Protein AF-A0A5N5W057-F1 (afdb_monomer)

Radius of gyration: 11.42 Å; Cα contacts (8 Å, |Δi|>4): 43; chains: 1; bounding box: 29×33×17 Å

Structure (mmCIF, N/CA/C/O backbone):
data_AF-A0A5N5W057-F1
#
_entry.id   AF-A0A5N5W057-F1
#
loop_
_atom_site.group_PDB
_atom_site.id
_atom_site.type_symbol
_atom_site.label_atom_id
_atom_site.label_alt_id
_atom_site.label_comp_id
_atom_site.label_asym_id
_atom_site.label_entity_id
_atom_site.label_seq_id
_atom_site.pdbx_PDB_ins_code
_atom_site.Cartn_x
_atom_site.Cartn_y
_atom_site.Cartn_z
_atom_site.occupancy
_atom_site.B_iso_or_equiv
_atom_site.auth_seq_id
_atom_site.auth_comp_id
_atom_site.auth_asym_id
_atom_site.auth_atom_id
_atom_site.pdbx_PDB_model_num
ATOM 1 N N . MET A 1 1 ? -6.411 10.947 -3.455 1.00 43.53 1 MET A N 1
ATOM 2 C CA . MET A 1 1 ? -5.534 10.268 -2.476 1.00 43.53 1 MET A CA 1
ATOM 3 C C . MET A 1 1 ? -4.129 10.169 -3.057 1.00 43.53 1 MET A C 1
ATOM 5 O O . MET A 1 1 ? -3.852 9.219 -3.777 1.00 43.53 1 MET A O 1
ATOM 9 N N . ASP A 1 2 ? -3.270 11.154 -2.795 1.00 42.41 2 ASP A N 1
ATOM 10 C CA . ASP A 1 2 ? -1.870 11.135 -3.239 1.00 42.41 2 ASP A CA 1
ATOM 11 C C . ASP A 1 2 ? -1.003 10.644 -2.072 1.00 42.41 2 ASP A C 1
ATOM 13 O O . ASP A 1 2 ? -0.713 11.385 -1.140 1.00 42.41 2 ASP A O 1
ATOM 17 N N . PHE A 1 3 ? -0.705 9.344 -2.051 1.00 51.78 3 PHE A N 1
ATOM 18 C CA . PHE A 1 3 ? 0.226 8.750 -1.089 1.00 51.78 3 PHE A CA 1
ATOM 19 C C . PHE A 1 3 ?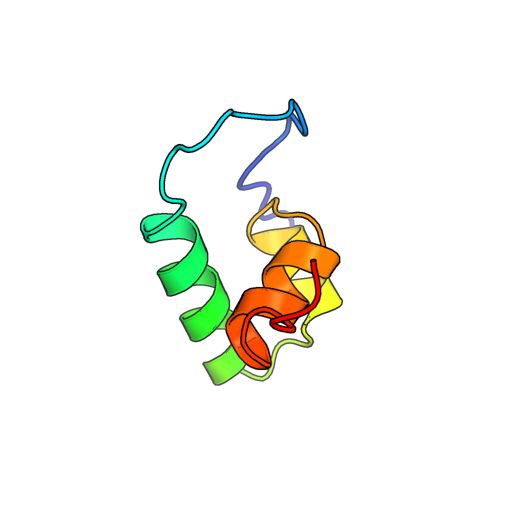 1.396 8.193 -1.902 1.00 51.78 3 PHE A C 1
ATOM 21 O O . PHE A 1 3 ? 1.379 7.042 -2.340 1.00 51.78 3 PHE A O 1
ATOM 28 N N . LYS A 1 4 ? 2.365 9.060 -2.213 1.00 50.25 4 LYS A N 1
ATOM 29 C CA . LYS A 1 4 ? 3.598 8.704 -2.924 1.00 50.25 4 LYS A CA 1
ATOM 30 C C . LYS A 1 4 ? 4.665 8.303 -1.909 1.00 50.25 4 LYS A C 1
ATOM 32 O O . LYS A 1 4 ? 5.441 9.136 -1.458 1.00 50.25 4 LYS A O 1
ATOM 37 N N . ILE A 1 5 ? 4.728 7.015 -1.569 1.00 58.53 5 ILE A N 1
ATOM 38 C CA . ILE A 1 5 ? 5.803 6.486 -0.707 1.00 58.53 5 ILE A CA 1
ATOM 39 C C . ILE A 1 5 ? 7.141 6.470 -1.467 1.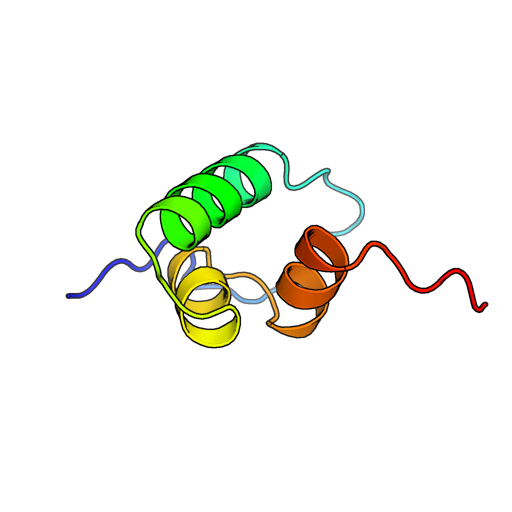00 58.53 5 ILE A C 1
ATOM 41 O O . ILE A 1 5 ? 8.203 6.589 -0.856 1.00 58.53 5 ILE A O 1
ATOM 45 N N . ARG A 1 6 ? 7.118 6.376 -2.811 1.00 57.38 6 ARG A N 1
ATOM 46 C CA . ARG A 1 6 ? 8.323 6.442 -3.656 1.00 57.38 6 ARG A CA 1
ATOM 47 C C . ARG A 1 6 ? 8.087 7.136 -4.992 1.00 57.38 6 ARG A C 1
ATOM 49 O O . ARG A 1 6 ? 7.278 6.687 -5.797 1.00 57.38 6 ARG A O 1
ATOM 56 N N . GLU A 1 7 ? 8.875 8.172 -5.258 1.00 53.03 7 GLU A N 1
ATOM 57 C CA . GLU A 1 7 ? 9.000 8.794 -6.584 1.00 53.03 7 GLU A CA 1
ATOM 58 C C . GLU A 1 7 ? 9.959 8.009 -7.501 1.00 53.03 7 GLU A C 1
ATOM 60 O O . GLU A 1 7 ? 9.769 7.951 -8.714 1.00 53.03 7 GLU A O 1
ATOM 65 N N . SER A 1 8 ? 10.960 7.333 -6.925 1.00 51.47 8 SER A N 1
ATOM 66 C CA . SER A 1 8 ? 12.040 6.694 -7.681 1.00 51.47 8 SER A CA 1
ATOM 67 C C . SER A 1 8 ? 11.940 5.166 -7.655 1.00 51.47 8 SER A C 1
ATOM 69 O O . SER A 1 8 ? 12.212 4.522 -6.643 1.00 51.47 8 SER A O 1
ATOM 71 N N . ARG A 1 9 ? 11.574 4.577 -8.801 1.00 55.09 9 ARG A N 1
ATOM 72 C CA . ARG A 1 9 ? 11.525 3.124 -9.077 1.00 55.09 9 ARG A CA 1
ATOM 73 C C . ARG A 1 9 ? 12.909 2.510 -9.375 1.00 55.09 9 ARG A C 1
ATOM 75 O O . ARG A 1 9 ? 12.993 1.545 -10.128 1.00 55.09 9 ARG A O 1
ATOM 82 N N . ARG A 1 10 ? 14.006 3.067 -8.849 1.00 52.22 10 ARG A N 1
ATOM 83 C CA . ARG A 1 10 ? 15.343 2.487 -9.075 1.00 52.22 10 ARG A CA 1
ATOM 84 C C . ARG A 1 10 ? 15.459 1.144 -8.358 1.00 52.22 10 ARG A C 1
ATOM 86 O O . ARG A 1 10 ? 15.058 1.028 -7.201 1.00 52.22 10 ARG A O 1
ATOM 93 N N . GLU A 1 11 ? 16.009 0.157 -9.058 1.00 52.97 11 GLU A N 1
ATOM 94 C CA . GLU A 1 11 ? 16.316 -1.179 -8.553 1.00 52.97 11 GLU A CA 1
ATOM 95 C C . GLU A 1 11 ? 17.300 -1.054 -7.386 1.00 52.97 11 GLU A C 1
ATOM 97 O O . GLU A 1 11 ? 18.507 -0.911 -7.559 1.00 52.97 11 GLU A O 1
ATOM 102 N N . GLN A 1 12 ? 16.770 -1.018 -6.168 1.00 52.19 12 GLN A N 1
ATOM 103 C CA . GLN A 1 12 ? 17.584 -1.181 -4.975 1.00 52.19 12 GLN A CA 1
ATOM 104 C C . GLN A 1 12 ? 17.953 -2.663 -4.920 1.00 52.19 12 GLN A C 1
ATOM 106 O O . GLN A 1 12 ? 17.080 -3.505 -5.127 1.00 52.19 12 GLN A O 1
ATOM 111 N N . GLY A 1 13 ? 19.230 -2.976 -4.677 1.00 55.88 13 GLY A N 1
ATOM 112 C CA . GLY A 1 13 ? 19.719 -4.349 -4.502 1.00 55.88 13 GLY A CA 1
ATOM 113 C C . GLY A 1 13 ? 19.020 -5.090 -3.343 1.00 55.88 13 GLY A C 1
ATOM 114 O O . GLY A 1 13 ? 17.936 -4.696 -2.923 1.00 55.88 13 GLY A O 1
ATOM 115 N N . PRO A 1 14 ? 19.605 -6.148 -2.757 1.00 54.66 14 PRO A N 1
ATOM 116 C CA . PRO A 1 14 ? 18.953 -6.993 -1.745 1.00 54.66 14 PRO A CA 1
ATOM 117 C C . PRO A 1 14 ? 18.765 -6.305 -0.370 1.00 54.66 14 PRO A C 1
ATOM 119 O O . PRO A 1 14 ? 19.093 -6.850 0.681 1.00 54.66 14 PRO A O 1
ATOM 122 N N . AR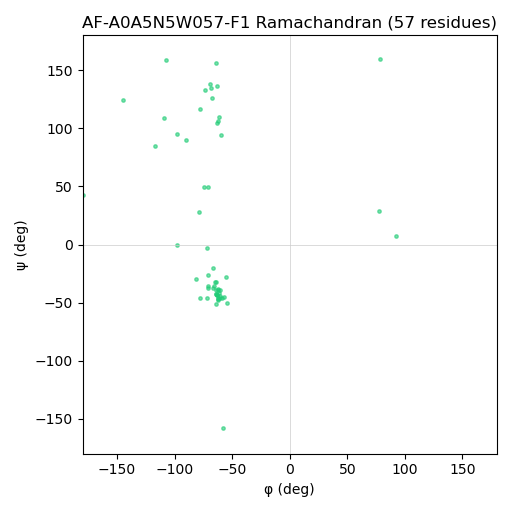G A 1 15 ? 18.223 -5.085 -0.330 1.00 59.62 15 ARG A N 1
ATOM 123 C CA . ARG A 1 15 ? 17.713 -4.442 0.874 1.00 59.62 15 ARG A CA 1
ATOM 124 C C . ARG A 1 15 ? 16.350 -5.039 1.179 1.00 59.62 15 ARG A C 1
ATOM 126 O O . ARG A 1 15 ? 15.405 -4.913 0.407 1.00 59.62 15 ARG A O 1
ATOM 133 N N . LYS A 1 16 ? 16.256 -5.699 2.329 1.00 59.84 16 LYS A N 1
ATOM 134 C CA . LYS A 1 16 ? 15.005 -6.256 2.836 1.00 59.84 16 LYS A CA 1
ATOM 135 C C . LYS A 1 16 ? 13.991 -5.123 3.058 1.00 59.84 16 LYS A C 1
ATOM 137 O O . LYS A 1 16 ? 14.146 -4.303 3.960 1.00 59.84 16 LYS A O 1
ATOM 142 N N . LEU A 1 17 ? 12.960 -5.091 2.217 1.00 70.50 17 LEU A N 1
ATOM 143 C CA . LEU A 1 17 ? 11.867 -4.108 2.181 1.00 70.50 17 LEU A CA 1
ATOM 144 C C . LEU A 1 17 ? 10.862 -4.332 3.336 1.00 70.50 17 LEU A C 1
ATOM 146 O O . LEU A 1 17 ? 9.659 -4.448 3.116 1.00 70.50 17 LEU A O 1
ATOM 150 N N . TYR A 1 18 ? 11.343 -4.474 4.577 1.00 75.06 18 TYR A N 1
ATOM 151 C CA . TYR A 1 18 ? 10.504 -4.874 5.716 1.00 75.06 18 TYR A CA 1
ATOM 152 C C . TYR A 1 18 ? 9.384 -3.871 6.010 1.00 75.06 18 TYR A C 1
ATOM 154 O O . TYR A 1 18 ? 8.226 -4.269 6.083 1.00 75.06 18 TYR A O 1
ATOM 162 N N . ARG A 1 19 ? 9.707 -2.572 6.074 1.00 77.25 19 ARG A N 1
ATOM 163 C CA . ARG A 1 19 ? 8.717 -1.509 6.332 1.00 77.25 19 ARG A CA 1
ATOM 164 C C . ARG A 1 19 ? 7.623 -1.455 5.269 1.00 77.25 19 ARG A C 1
ATOM 166 O O . ARG A 1 19 ? 6.455 -1.254 5.575 1.00 77.25 19 ARG A O 1
ATOM 173 N N . GLU A 1 20 ? 8.002 -1.655 4.015 1.00 82.75 20 GLU A N 1
ATOM 174 C CA . GLU A 1 20 ? 7.069 -1.665 2.889 1.00 82.75 20 GLU A CA 1
ATOM 175 C C . GLU A 1 20 ? 6.183 -2.901 2.899 1.00 82.75 20 GLU A C 1
ATOM 177 O O . GLU A 1 20 ? 5.007 -2.822 2.558 1.00 82.75 20 GLU A O 1
ATOM 182 N N . ARG A 1 21 ? 6.738 -4.042 3.314 1.00 83.19 21 ARG A N 1
ATOM 183 C CA . ARG A 1 21 ? 5.975 -5.272 3.491 1.00 83.19 21 ARG A CA 1
ATOM 184 C C . ARG A 1 21 ? 4.920 -5.104 4.580 1.00 83.19 21 ARG A C 1
ATOM 186 O O . ARG A 1 21 ? 3.781 -5.506 4.371 1.00 83.19 21 ARG A O 1
ATOM 193 N N . GLU A 1 22 ? 5.267 -4.481 5.703 1.00 85.44 22 GLU A N 1
ATOM 194 C CA . GLU A 1 22 ? 4.312 -4.170 6.773 1.00 85.44 22 GLU A CA 1
ATOM 195 C C . GLU A 1 22 ? 3.199 -3.222 6.300 1.00 85.44 22 GLU A C 1
ATOM 197 O O . GLU A 1 22 ? 2.022 -3.506 6.518 1.00 85.44 22 GLU A O 1
ATOM 202 N N . GLU A 1 23 ? 3.545 -2.138 5.600 1.00 86.50 23 GLU A N 1
ATOM 203 C CA . GLU A 1 23 ? 2.569 -1.221 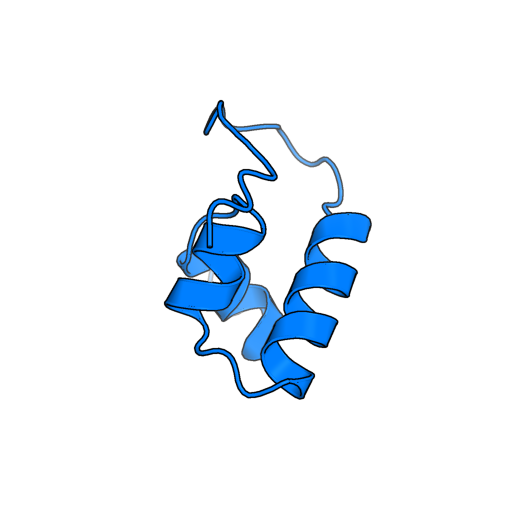4.987 1.00 86.50 23 GLU A CA 1
ATOM 204 C C . GLU A 1 23 ? 1.674 -1.926 3.963 1.00 86.50 23 GLU A C 1
ATOM 206 O O . GLU A 1 23 ? 0.453 -1.779 3.993 1.00 86.50 23 GLU A O 1
ATOM 211 N N . TYR A 1 24 ? 2.249 -2.768 3.102 1.00 86.56 24 TYR A N 1
ATOM 212 C CA . TYR A 1 24 ? 1.487 -3.579 2.159 1.00 86.56 24 TYR A CA 1
ATOM 213 C C . TYR A 1 24 ? 0.469 -4.468 2.880 1.00 86.56 24 TYR A C 1
ATOM 215 O O . TYR A 1 24 ? -0.692 -4.509 2.478 1.00 86.56 24 TYR A O 1
ATOM 223 N N . PHE A 1 25 ? 0.864 -5.140 3.967 1.00 85.94 25 PHE A N 1
ATOM 224 C CA . PHE A 1 25 ? -0.063 -5.959 4.750 1.00 85.94 25 PHE A CA 1
ATOM 225 C C . PHE A 1 25 ? -1.150 -5.134 5.440 1.00 85.94 25 PHE A C 1
ATOM 227 O O . PHE A 1 25 ? -2.288 -5.594 5.504 1.00 85.94 25 PHE A O 1
ATOM 234 N N . ARG A 1 26 ? -0.850 -3.920 5.918 1.00 88.62 26 ARG A N 1
ATOM 235 C CA . ARG A 1 26 ? -1.880 -3.009 6.452 1.00 88.62 26 ARG A CA 1
ATOM 236 C C . ARG A 1 26 ? -2.892 -2.625 5.376 1.00 88.62 26 ARG A C 1
ATOM 238 O O . ARG A 1 26 ? -4.091 -2.711 5.612 1.00 88.62 26 ARG A O 1
ATOM 245 N N . LEU A 1 27 ? -2.425 -2.267 4.181 1.00 87.81 27 LEU A N 1
ATOM 246 C CA . LEU A 1 27 ? -3.298 -1.916 3.059 1.00 87.81 27 LEU A CA 1
ATOM 247 C C . LEU A 1 27 ? -4.148 -3.108 2.611 1.00 87.81 27 LEU A C 1
ATOM 249 O O . LEU A 1 27 ? -5.348 -2.972 2.402 1.00 87.81 27 LEU A O 1
ATOM 253 N N . VAL A 1 28 ? -3.565 -4.301 2.520 1.00 86.19 28 VAL A N 1
ATOM 254 C CA . VAL A 1 28 ? -4.331 -5.505 2.180 1.00 86.19 28 VAL A CA 1
ATOM 255 C C . VAL A 1 28 ? -5.381 -5.830 3.249 1.00 86.19 28 VAL A C 1
ATOM 257 O O . VAL A 1 28 ? -6.496 -6.189 2.883 1.00 86.19 28 VAL A O 1
ATOM 260 N N . GLN A 1 29 ? -5.075 -5.659 4.541 1.00 87.44 29 GLN A N 1
ATOM 261 C CA . GLN A 1 29 ? -6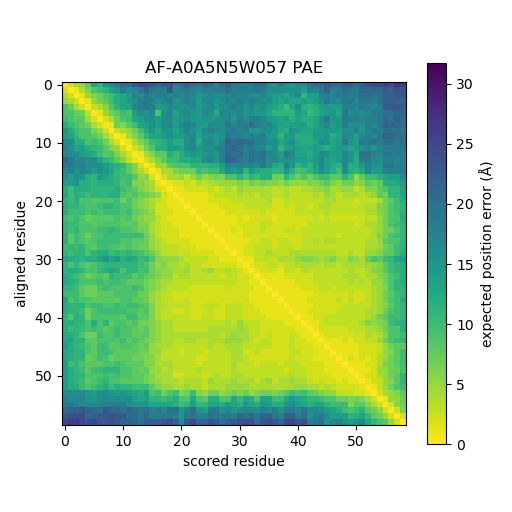.057 -5.833 5.624 1.00 87.44 29 GLN A CA 1
ATOM 262 C C . GLN A 1 29 ? -7.201 -4.815 5.568 1.00 87.44 29 GLN A C 1
ATOM 264 O O . GLN A 1 29 ? -8.331 -5.151 5.899 1.00 87.44 29 GLN A O 1
ATOM 269 N N . LEU A 1 30 ? -6.934 -3.597 5.094 1.00 88.25 30 LEU A N 1
ATOM 270 C CA . LEU A 1 30 ? -7.959 -2.579 4.840 1.00 88.25 30 LEU A 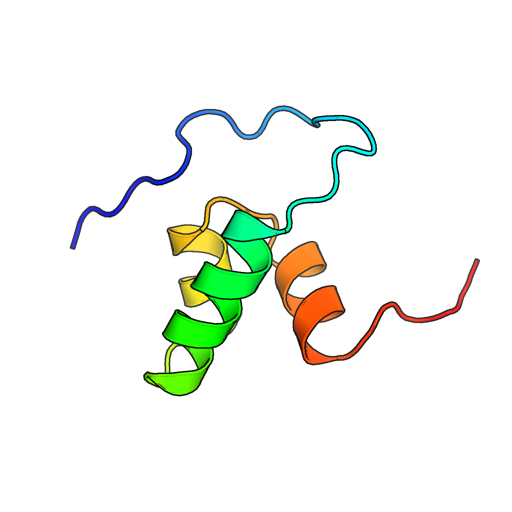CA 1
ATOM 271 C C . LEU A 1 30 ? -8.834 -2.889 3.608 1.00 88.25 30 LEU A C 1
ATOM 273 O O . LEU A 1 30 ? -9.752 -2.132 3.310 1.00 88.25 30 LEU A O 1
ATOM 277 N N . GLY A 1 31 ? -8.557 -3.978 2.882 1.00 88.31 31 GLY A N 1
ATOM 278 C CA . GLY A 1 31 ? -9.303 -4.386 1.691 1.00 88.31 31 GLY A CA 1
ATOM 279 C C . GLY A 1 31 ? -8.735 -3.856 0.373 1.00 88.31 31 GLY A C 1
ATOM 280 O O . GLY A 1 31 ? -9.345 -4.063 -0.676 1.00 88.31 31 GLY A O 1
ATOM 281 N N . PHE A 1 32 ? -7.562 -3.208 0.377 1.00 86.00 32 PHE A N 1
ATOM 282 C CA . PHE A 1 32 ? -6.948 -2.738 -0.865 1.00 86.00 32 PHE A CA 1
ATOM 283 C C . PHE A 1 32 ? -6.462 -3.911 -1.732 1.00 86.00 32 PHE A C 1
ATOM 285 O O . PHE A 1 32 ? -5.857 -4.885 -1.266 1.00 86.00 32 PHE A O 1
ATOM 292 N N . GLY A 1 33 ? -6.700 -3.795 -3.040 1.00 82.88 33 GLY A N 1
ATOM 293 C CA . GLY A 1 33 ? -6.216 -4.753 -4.030 1.00 82.88 33 GLY A CA 1
ATOM 294 C C . GLY A 1 33 ? -4.687 -4.782 -4.103 1.00 82.88 33 GLY A C 1
ATOM 295 O O . GLY A 1 33 ? -4.016 -3.803 -3.793 1.00 82.88 33 GLY A O 1
ATOM 296 N N . ASN A 1 34 ? -4.116 -5.899 -4.564 1.00 82.38 34 ASN A N 1
ATOM 297 C CA . ASN A 1 34 ? -2.661 -6.079 -4.649 1.00 82.38 34 ASN A CA 1
ATOM 298 C C . ASN A 1 34 ? -1.981 -4.957 -5.455 1.00 82.38 34 ASN A C 1
ATOM 300 O O . ASN A 1 34 ? -1.050 -4.329 -4.963 1.00 82.38 34 ASN A O 1
ATOM 304 N N . ALA A 1 35 ? -2.490 -4.672 -6.658 1.00 82.44 35 ALA A N 1
ATOM 305 C CA . ALA A 1 35 ? -1.931 -3.646 -7.532 1.00 82.44 35 ALA A CA 1
ATOM 306 C C . ALA A 1 35 ? -1.996 -2.247 -6.900 1.00 82.44 35 ALA A C 1
ATOM 308 O O . ALA A 1 35 ? -1.050 -1.471 -7.022 1.00 82.44 35 ALA A O 1
ATOM 309 N N . GLU A 1 36 ? -3.088 -1.942 -6.199 1.00 84.56 36 GLU A N 1
ATOM 310 C CA . GLU A 1 36 ? -3.274 -0.658 -5.533 1.00 84.56 36 GLU A CA 1
ATOM 311 C C . GLU A 1 36 ? -2.367 -0.524 -4.309 1.00 84.56 36 GLU A C 1
ATOM 313 O O . GLU A 1 36 ? -1.655 0.471 -4.188 1.00 84.56 36 GLU A O 1
ATOM 318 N N . ALA A 1 37 ? -2.300 -1.557 -3.466 1.00 86.44 37 ALA A N 1
ATOM 319 C CA . ALA A 1 37 ? -1.392 -1.612 -2.328 1.00 86.44 37 ALA A CA 1
ATOM 320 C C . ALA A 1 37 ? 0.075 -1.491 -2.774 1.00 86.44 37 ALA A C 1
ATOM 322 O O . ALA A 1 37 ? 0.815 -0.672 -2.239 1.00 86.44 37 ALA A O 1
ATOM 323 N N . SER A 1 38 ? 0.494 -2.224 -3.811 1.00 83.94 38 SER A N 1
ATOM 324 C CA . SER A 1 38 ? 1.852 -2.131 -4.364 1.00 83.94 38 SER A CA 1
ATOM 325 C C . SER A 1 38 ? 2.174 -0.744 -4.909 1.00 83.94 38 SER A C 1
ATOM 327 O O . SER A 1 38 ? 3.262 -0.225 -4.665 1.00 83.94 38 SER A O 1
ATOM 329 N N . ARG A 1 39 ? 1.223 -0.119 -5.609 1.00 82.50 39 ARG A N 1
ATOM 330 C CA . ARG A 1 39 ? 1.392 1.231 -6.153 1.00 82.50 39 ARG A CA 1
ATOM 331 C C . ARG A 1 39 ? 1.489 2.280 -5.048 1.00 82.50 39 ARG A C 1
ATOM 333 O O . ARG A 1 39 ? 2.300 3.190 -5.178 1.00 82.50 39 ARG A O 1
ATOM 340 N N . ARG A 1 40 ? 0.726 2.115 -3.963 1.00 82.62 40 ARG A N 1
ATOM 341 C CA . ARG A 1 40 ? 0.781 2.976 -2.773 1.00 82.62 40 ARG A CA 1
ATOM 342 C C . ARG A 1 40 ? 2.139 2.874 -2.083 1.00 82.62 40 ARG A C 1
ATOM 344 O O . ARG A 1 40 ? 2.800 3.887 -1.903 1.00 82.62 40 ARG A O 1
ATOM 351 N N . VAL A 1 41 ? 2.580 1.645 -1.801 1.00 79.69 41 VAL A N 1
ATOM 352 C CA . VAL A 1 41 ? 3.867 1.310 -1.156 1.00 79.69 41 VAL A CA 1
ATOM 353 C C . VAL A 1 41 ? 5.079 1.652 -2.033 1.00 79.69 41 VAL A C 1
ATOM 355 O O . VAL A 1 41 ? 6.189 1.827 -1.536 1.00 79.69 41 VAL A O 1
ATOM 358 N N . GLY A 1 42 ? 4.881 1.803 -3.344 1.00 78.81 42 GLY A N 1
ATOM 359 C CA . GLY A 1 42 ? 5.954 2.114 -4.285 1.00 78.81 42 GLY A CA 1
ATOM 360 C C . GLY A 1 42 ? 6.815 0.898 -4.634 1.00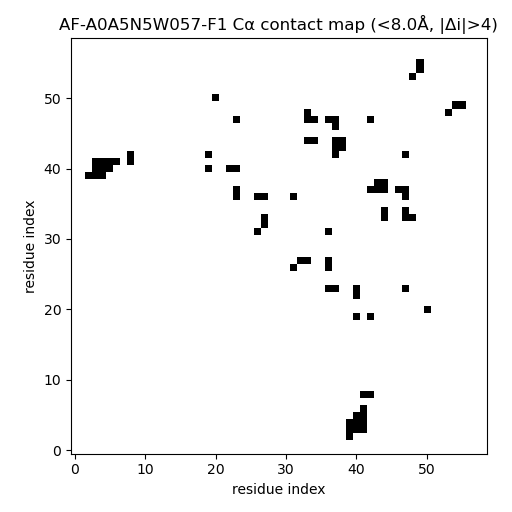 78.81 42 GLY A C 1
ATOM 361 O O . GLY A 1 42 ? 7.998 1.043 -4.942 1.00 78.81 42 GLY A O 1
ATOM 362 N N . VAL A 1 43 ? 6.229 -0.300 -4.586 1.00 77.88 43 VAL A N 1
ATOM 363 C CA . VAL A 1 43 ? 6.869 -1.558 -4.995 1.00 77.88 43 VAL A CA 1
ATOM 364 C C . VAL A 1 43 ? 6.290 -2.067 -6.306 1.00 77.88 43 VAL A C 1
ATOM 366 O O . VAL A 1 43 ? 5.181 -1.714 -6.710 1.00 77.88 43 VAL A O 1
ATOM 369 N N . ASN A 1 44 ? 7.047 -2.921 -6.992 1.00 80.25 44 ASN A N 1
ATOM 370 C CA . ASN A 1 44 ? 6.548 -3.572 -8.194 1.00 80.25 44 ASN A CA 1
ATOM 371 C C . ASN A 1 44 ? 5.347 -4.475 -7.827 1.00 80.25 44 ASN A C 1
ATOM 373 O O . ASN A 1 44 ? 5.427 -5.209 -6.838 1.00 80.25 44 ASN A O 1
ATOM 377 N N . PRO A 1 45 ? 4.249 -4.480 -8.606 1.00 81.00 45 PRO A N 1
ATOM 378 C CA . PRO A 1 45 ? 3.129 -5.398 -8.378 1.00 81.00 45 PRO A CA 1
ATOM 379 C C . PRO A 1 45 ? 3.553 -6.876 -8.359 1.00 81.00 45 PRO A C 1
ATOM 381 O O . PRO A 1 45 ? 2.947 -7.676 -7.650 1.00 81.00 45 PRO A O 1
ATOM 384 N N . ARG A 1 46 ? 4.633 -7.256 -9.063 1.00 80.75 46 ARG A N 1
ATOM 385 C CA . ARG A 1 46 ? 5.232 -8.598 -8.953 1.00 80.75 46 ARG A CA 1
ATOM 386 C C . ARG A 1 46 ? 5.709 -8.882 -7.525 1.00 80.75 46 ARG A C 1
ATOM 388 O O . ARG A 1 46 ? 5.347 -9.917 -6.981 1.00 80.75 46 ARG A O 1
ATOM 395 N N . THR A 1 47 ? 6.410 -7.938 -6.900 1.00 81.75 47 THR A N 1
ATOM 396 C CA . THR A 1 47 ? 6.882 -8.038 -5.510 1.00 81.75 47 THR A CA 1
ATOM 397 C C . THR A 1 47 ? 5.720 -8.120 -4.523 1.00 81.75 47 THR A C 1
ATOM 399 O O . THR A 1 47 ? 5.729 -8.963 -3.633 1.00 81.75 47 THR A O 1
ATOM 402 N N . GLY A 1 48 ? 4.673 -7.306 -4.704 1.00 85.19 48 GLY A N 1
ATOM 403 C CA . GLY A 1 48 ? 3.465 -7.405 -3.877 1.00 85.19 48 GLY A CA 1
ATOM 404 C C . GLY A 1 48 ? 2.761 -8.754 -4.030 1.00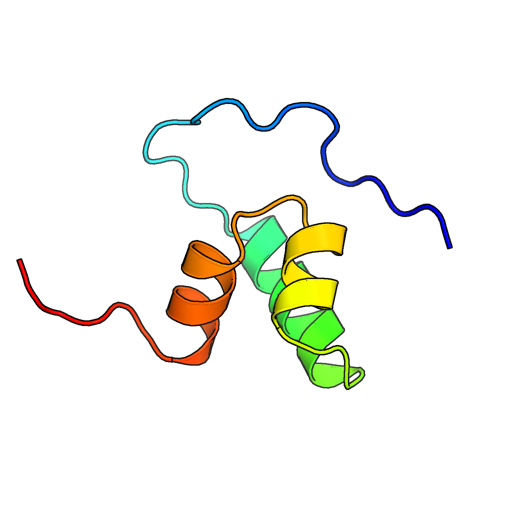 85.19 48 GLY A C 1
ATOM 405 O O . GLY A 1 48 ? 2.269 -9.324 -3.057 1.00 85.19 48 GLY A O 1
ATOM 406 N N . ARG A 1 49 ? 2.730 -9.310 -5.247 1.00 84.81 49 ARG A N 1
ATOM 407 C CA . ARG A 1 49 ? 2.220 -10.665 -5.504 1.00 84.81 49 ARG A CA 1
ATOM 408 C C . ARG A 1 49 ? 3.061 -11.734 -4.810 1.00 84.81 49 ARG A C 1
ATOM 410 O O . ARG A 1 49 ? 2.476 -12.621 -4.201 1.00 84.81 49 ARG A O 1
ATOM 417 N N . GLU A 1 50 ? 4.385 -11.620 -4.835 1.00 84.56 50 GLU A N 1
ATOM 418 C CA . GLU A 1 50 ? 5.294 -12.513 -4.101 1.00 84.56 50 GLU A CA 1
ATOM 419 C C . GLU A 1 50 ? 5.133 -12.393 -2.576 1.00 84.56 50 GLU A C 1
ATOM 421 O O . GLU A 1 50 ? 5.268 -13.377 -1.856 1.00 84.56 50 GLU A O 1
ATOM 426 N N . TRP A 1 51 ? 4.798 -11.215 -2.044 1.00 85.31 51 TRP A N 1
ATOM 427 C CA . TRP A 1 51 ? 4.539 -11.059 -0.608 1.00 85.31 51 TRP A CA 1
ATOM 428 C C . TRP A 1 51 ? 3.243 -11.714 -0.150 1.00 85.31 51 TRP A C 1
ATOM 430 O O . TRP A 1 51 ? 3.218 -12.256 0.955 1.00 85.31 51 TRP A O 1
ATOM 440 N N . ARG A 1 52 ? 2.194 -11.654 -0.980 1.00 81.62 52 ARG A N 1
ATOM 441 C CA . ARG A 1 52 ? 0.886 -12.258 -0.694 1.00 81.62 52 ARG A CA 1
ATOM 442 C C . ARG A 1 52 ? 0.877 -13.768 -0.935 1.00 81.62 52 ARG A C 1
ATOM 444 O O . ARG A 1 52 ? 0.359 -14.497 -0.101 1.00 81.62 52 ARG A O 1
ATOM 451 N N . ASN A 1 53 ? 1.424 -14.220 -2.061 1.00 83.31 53 ASN A N 1
ATOM 452 C CA . ASN A 1 53 ? 1.334 -15.618 -2.499 1.00 83.31 53 ASN A CA 1
ATOM 453 C C . ASN A 1 53 ? 2.584 -16.442 -2.153 1.00 83.31 53 ASN A C 1
ATOM 455 O O . ASN A 1 53 ? 2.640 -17.622 -2.480 1.00 83.31 53 ASN A O 1
ATOM 459 N N . GLY A 1 54 ? 3.590 -15.829 -1.525 1.00 77.56 54 GLY A N 1
ATOM 460 C CA . GLY A 1 54 ? 4.922 -16.413 -1.420 1.00 77.56 54 GLY A CA 1
ATOM 461 C C . GLY A 1 54 ? 5.711 -16.248 -2.721 1.00 77.56 54 GLY A C 1
ATOM 462 O O . GLY A 1 54 ? 5.159 -15.994 -3.798 1.00 77.56 54 GLY A O 1
ATOM 463 N N . ARG A 1 55 ? 7.038 -16.355 -2.621 1.00 66.44 55 ARG A N 1
ATOM 464 C CA . ARG A 1 55 ? 7.895 -16.421 -3.805 1.00 66.44 55 ARG A CA 1
ATOM 465 C C . ARG A 1 55 ? 7.590 -17.750 -4.502 1.00 66.44 55 ARG A C 1
ATOM 467 O O . ARG A 1 55 ? 7.660 -18.772 -3.822 1.00 66.44 55 ARG A O 1
ATOM 474 N N . PRO A 1 56 ? 7.249 -17.777 -5.803 1.00 60.22 56 PRO A N 1
ATOM 475 C CA . PRO A 1 56 ? 7.238 -19.036 -6.527 1.00 60.22 56 PRO A CA 1
ATOM 476 C 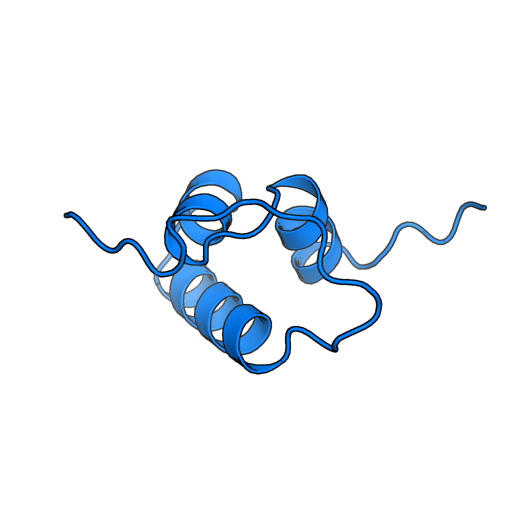C . PRO A 1 56 ? 8.677 -19.557 -6.510 1.00 60.22 56 PRO A C 1
ATOM 478 O O . PRO A 1 56 ? 9.564 -18.973 -7.133 1.00 60.22 56 PRO A O 1
ATOM 481 N N . GLU A 1 57 ? 8.930 -20.585 -5.708 1.00 52.41 57 GLU A N 1
ATOM 482 C CA . GLU A 1 57 ? 10.187 -21.319 -5.733 1.00 52.41 57 GLU A CA 1
ATOM 483 C C . GLU A 1 57 ? 10.291 -21.970 -7.114 1.00 52.41 57 GLU A C 1
ATOM 485 O O . GLU A 1 57 ? 9.525 -22.867 -7.456 1.00 52.41 57 GLU A O 1
ATOM 490 N N . GLY A 1 58 ? 11.132 -21.402 -7.976 1.00 59.94 58 GLY A N 1
ATOM 491 C CA . GLY A 1 58 ? 11.137 -21.764 -9.389 1.00 59.94 58 GLY A CA 1
ATOM 492 C C . GLY A 1 58 ? 12.172 -21.023 -10.226 1.00 59.94 58 GLY A C 1
ATOM 493 O O . GLY A 1 58 ? 11.832 -20.554 -11.312 1.00 59.94 58 GLY A O 1
ATOM 494 N N . ARG A 1 59 ? 13.396 -20.864 -9.705 1.00 43.03 59 ARG A N 1
ATOM 495 C CA . ARG A 1 59 ? 14.677 -20.912 -10.439 1.00 43.03 59 ARG A CA 1
ATOM 496 C C . ARG A 1 59 ? 15.850 -20.620 -9.516 1.00 43.03 59 ARG A C 1
ATOM 498 O O . ARG A 1 59 ? 15.760 -19.617 -8.769 1.00 43.03 59 ARG A O 1
#

Solvent-accessible surface area (backbone atoms only — not comparable to full-atom values): 3700 Å² total; per-residue (Å²): 137,91,58,78,69,47,92,72,85,69,88,70,69,96,68,82,60,58,73,49,52,53,51,33,51,52,34,43,73,74,67,43,51,60,61,56,24,13,57,38,52,48,47,55,50,68,57,40,46,29,70,74,74,43,70,81,89,81,130

Mean predicted aligned error: 8.5 Å

Foldseek 3Di:
DDQPLDPDLDDDPPDDPVVLLVQLVVCVVVVDDLVRSCRNSVHDSVVSCCSVVNDPPDD

Organism: Streptomyces mobaraensis (NCBI:txid35621)

Secondary structure (DSSP, 8-state):
----S-S------S---HHHHHHHHHHHHTT--HHHHHHHHT--HHHHHHHHH------

pLDDT: mean 72.69, std 14.71, range [42.41, 88.62]

Sequence (59 aa):
MDFKIRESRREQGPRKLYREREEYFRLVQLGFGNAEASRRVGVNPRTGREWRNGRPEGR

Nearest PDB structures (foldseek):
  2x48-assembly1_A  TM=7.845E-01  e=6.202E-01  Sulfolobus islandicus rod-shaped virus 1
  6pax-assembly1_A  TM=6.376E-01  e=6.202E-01  Homo sapiens
  1pdn-assembly1_C  TM=6.924E-01  e=2.422E+00  Drosophila melanogaster
  2r0q-assembly1_F  TM=6.578E-01  e=3.512E+00  Staphylococcus aureus
  8cll-assembly1_F  TM=5.504E-01  e=5.418E+00  Homo sapiens